Protein AF-A0AAQ4E8I5-F1 (afdb_monomer)

Solvent-accessible surface area (backbone atoms only — not comparable to full-atom values): 6603 Å² total; per-residue (Å²): 139,81,79,56,84,88,70,56,75,75,81,74,92,75,79,68,72,88,55,61,84,76,59,77,58,81,84,77,53,75,78,79,80,82,69,81,51,74,64,57,54,51,51,51,55,50,50,56,49,51,52,53,51,50,54,50,50,53,52,52,56,76,68,63,55,82,86,81,39,89,88,54,75,96,52,74,93,80,59,82,92,83,77,87,76,82,82,74,69,67,77,77,76,112

InterPro domains:
  IPR022023 U1 small nuclear ribonucleoprotein of 70kDa N-terminal [PF12220] (2-69)

Radius of gyration: 38.14 Å; Cα contacts (8 Å, |Δi|>4): 6; chains: 1; bounding box: 69×56×101 Å

Structure (mmCIF, N/CA/C/O backbone):
data_AF-A0AAQ4E8I5-F1
#
_entry.id   AF-A0AAQ4E8I5-F1
#
loop_
_atom_site.group_PDB
_atom_site.id
_atom_site.type_symbol
_atom_site.label_atom_id
_atom_site.label_alt_id
_atom_site.label_comp_id
_atom_site.label_asym_id
_atom_site.label_entity_id
_atom_site.label_seq_id
_atom_site.pdbx_PDB_ins_code
_atom_site.Cartn_x
_atom_site.Cartn_y
_atom_site.Cartn_z
_atom_site.occupancy
_atom_site.B_iso_or_equiv
_atom_site.auth_seq_id
_atom_site.auth_comp_id
_atom_site.auth_asym_id
_atom_site.auth_atom_id
_atom_site.pdbx_PDB_model_num
ATOM 1 N N . MET A 1 1 ? -43.901 4.029 72.685 1.00 40.12 1 MET A N 1
ATOM 2 C CA . MET A 1 1 ? -42.622 4.769 72.694 1.00 40.12 1 MET A CA 1
ATOM 3 C C . MET A 1 1 ? -41.980 4.520 71.349 1.00 40.12 1 MET A C 1
ATOM 5 O O . MET A 1 1 ? -41.270 3.535 71.188 1.00 40.12 1 MET A O 1
ATOM 9 N N . ASP A 1 2 ? -42.335 5.351 70.376 1.00 66.62 2 ASP A N 1
ATOM 10 C CA . ASP A 1 2 ? -41.841 5.238 69.008 1.00 66.62 2 ASP A CA 1
ATOM 11 C C . ASP A 1 2 ? -40.524 6.010 68.895 1.00 66.62 2 ASP A C 1
ATOM 13 O O . ASP A 1 2 ? -40.423 7.149 69.354 1.00 66.62 2 ASP A O 1
ATOM 17 N N . LYS A 1 3 ? -39.493 5.353 68.357 1.00 72.56 3 LYS A N 1
ATOM 18 C CA . LYS A 1 3 ? -38.143 5.918 68.205 1.00 72.56 3 LYS A CA 1
ATOM 19 C C . LYS A 1 3 ? -38.161 7.148 67.294 1.00 72.56 3 LYS A C 1
ATOM 21 O O . LYS A 1 3 ? -38.920 7.203 66.325 1.00 72.56 3 LYS A O 1
ATOM 26 N N . LEU A 1 4 ? -37.297 8.122 67.584 1.00 73.69 4 LEU A N 1
ATOM 27 C CA . LEU A 1 4 ? -37.184 9.356 66.802 1.00 73.69 4 LEU A CA 1
ATOM 28 C C . LEU A 1 4 ? -36.666 9.073 65.370 1.00 73.69 4 LEU A C 1
ATOM 30 O O . LEU A 1 4 ? -35.897 8.133 65.172 1.00 73.69 4 LEU A O 1
ATOM 34 N N . PRO A 1 5 ? -37.006 9.896 64.355 1.00 69.38 5 PRO A N 1
ATOM 35 C CA . PRO A 1 5 ? -36.660 9.637 62.947 1.00 69.38 5 PRO A CA 1
ATOM 36 C C . PRO A 1 5 ? -35.161 9.472 62.647 1.00 69.38 5 PRO A C 1
ATOM 38 O O . PRO A 1 5 ? -34.799 8.773 61.706 1.00 69.38 5 PRO A O 1
ATOM 41 N N . HIS A 1 6 ? -34.293 10.095 63.447 1.00 71.69 6 HIS A N 1
ATOM 42 C CA . HIS A 1 6 ? -32.830 10.013 63.332 1.00 71.69 6 HIS A CA 1
ATOM 43 C C . HIS A 1 6 ? -32.226 8.815 64.088 1.00 71.69 6 HIS A C 1
ATOM 45 O O . HIS A 1 6 ? -31.044 8.525 63.943 1.00 71.69 6 HIS A O 1
ATOM 51 N N . GLU A 1 7 ? -33.037 8.104 64.871 1.00 67.62 7 GLU A N 1
ATOM 52 C CA . GLU A 1 7 ? -32.697 6.843 65.540 1.00 67.62 7 GLU A CA 1
ATOM 53 C C . GLU A 1 7 ? -33.112 5.626 64.686 1.00 67.62 7 GLU A C 1
ATOM 55 O O . GLU A 1 7 ? -32.880 4.472 65.055 1.00 67.62 7 GLU A O 1
ATOM 60 N N . LYS A 1 8 ? -33.742 5.868 63.525 1.00 67.12 8 LYS A N 1
ATOM 61 C CA . LYS A 1 8 ? -34.119 4.823 62.576 1.00 67.12 8 LYS A CA 1
ATOM 62 C C . LYS A 1 8 ? -32.854 4.265 61.935 1.00 67.12 8 LYS A C 1
ATOM 64 O O . LYS A 1 8 ? -32.189 4.941 61.153 1.00 67.12 8 LYS A O 1
ATOM 69 N N . THR A 1 9 ? -32.535 3.019 62.268 1.00 66.50 9 THR A N 1
ATOM 70 C CA . THR A 1 9 ? -31.412 2.282 61.6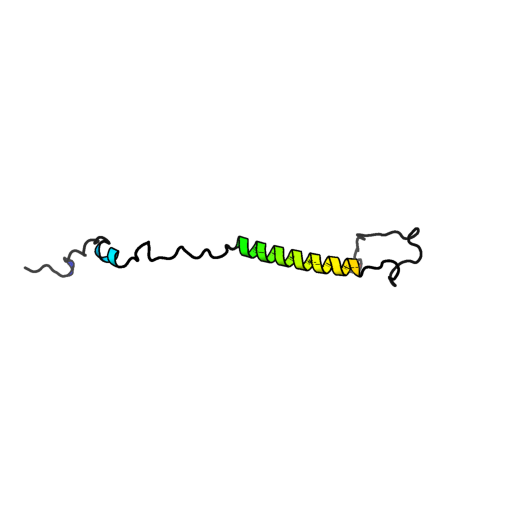90 1.00 66.50 9 THR A CA 1
ATOM 71 C C . THR A 1 9 ? -31.555 2.300 60.169 1.00 66.50 9 THR A C 1
ATOM 73 O O . THR A 1 9 ? -32.583 1.873 59.635 1.00 66.50 9 THR A O 1
ATOM 76 N N . GLN A 1 10 ? -30.562 2.855 59.469 1.00 72.12 10 GLN A N 1
ATOM 77 C CA . GLN A 1 10 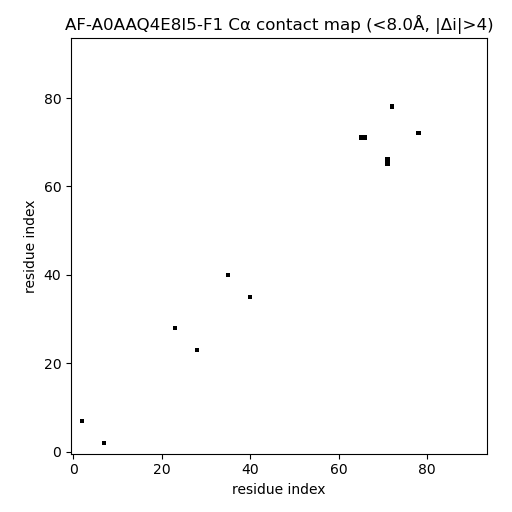? -30.521 2.804 58.010 1.00 72.12 10 GLN A CA 1
ATOM 78 C C . GLN A 1 10 ? -30.530 1.328 57.597 1.00 72.12 10 GLN A C 1
ATOM 80 O O . GLN A 1 10 ? -29.803 0.523 58.179 1.00 72.12 10 GLN A O 1
ATOM 85 N N . GLY A 1 11 ? -31.425 0.966 56.673 1.00 73.69 11 GLY A N 1
ATOM 86 C CA . GLY A 1 11 ? -31.652 -0.426 56.286 1.00 73.69 11 GLY A CA 1
ATOM 87 C C . GLY A 1 11 ? -30.346 -1.130 55.921 1.00 73.69 11 GLY A C 1
ATOM 88 O O . GLY A 1 11 ? -29.485 -0.558 55.256 1.00 73.69 11 GLY A O 1
ATOM 89 N N . THR A 1 12 ? -30.192 -2.366 56.386 1.00 80.38 12 THR A N 1
ATOM 90 C CA . THR A 1 12 ? -29.024 -3.197 56.087 1.00 80.38 12 THR A CA 1
ATOM 91 C C . THR A 1 12 ? -28.986 -3.549 54.605 1.00 80.38 12 THR A C 1
ATOM 93 O O . THR A 1 12 ? -30.038 -3.724 53.988 1.00 80.38 12 THR A O 1
ATOM 96 N N . TYR A 1 13 ? -27.788 -3.725 54.043 1.00 83.50 13 TYR A N 1
ATOM 97 C CA . TYR A 1 13 ? -27.644 -4.239 52.682 1.00 83.50 13 TYR A CA 1
ATOM 98 C C . TYR A 1 13 ? -28.412 -5.557 52.517 1.00 83.50 13 TYR A C 1
ATOM 100 O O . TYR A 1 13 ? -28.230 -6.498 53.291 1.00 83.50 13 TYR A O 1
ATOM 108 N N . THR A 1 14 ? -29.280 -5.616 51.511 1.00 85.31 14 THR A N 1
ATOM 109 C CA . THR A 1 14 ? -30.017 -6.823 51.128 1.00 85.31 14 THR A CA 1
ATOM 110 C C . THR A 1 14 ? -29.288 -7.550 50.002 1.00 85.31 14 THR A C 1
ATOM 112 O O . THR A 1 14 ? -28.638 -6.924 49.167 1.00 85.31 14 THR A O 1
ATOM 115 N N . GLY A 1 15 ? -29.402 -8.879 49.959 1.00 87.44 15 GLY A N 1
ATOM 116 C CA . GLY A 1 15 ? -28.820 -9.686 48.885 1.00 87.44 15 GLY A CA 1
ATOM 117 C C . GLY A 1 15 ? -29.493 -9.459 47.527 1.00 87.44 15 GLY A C 1
ATOM 118 O O . GLY A 1 15 ? -30.604 -8.939 47.435 1.00 87.44 15 GLY A O 1
ATOM 119 N N . VAL A 1 16 ? -28.834 -9.914 46.462 1.00 91.69 16 VAL A N 1
ATOM 120 C CA . VAL A 1 16 ? -29.295 -9.741 45.073 1.00 91.69 16 VAL A CA 1
ATOM 121 C C . VAL A 1 16 ? -30.322 -10.786 44.610 1.00 91.69 16 VAL A C 1
ATOM 123 O O . VAL A 1 16 ? -30.717 -10.782 43.449 1.00 91.69 16 VAL A O 1
ATOM 126 N N . SER A 1 17 ? -30.775 -11.683 45.495 1.00 90.12 17 SER A N 1
ATOM 127 C CA . SER A 1 17 ? -31.651 -12.817 45.148 1.00 90.12 17 SER A CA 1
ATOM 128 C C . SER A 1 17 ? -32.954 -12.402 44.458 1.00 90.12 17 SER A C 1
ATOM 130 O O . SER A 1 17 ? -33.406 -13.086 43.546 1.00 90.12 17 SER A O 1
ATOM 132 N N . HIS A 1 18 ? -33.517 -11.256 44.847 1.00 89.19 18 HIS A N 1
ATOM 133 C CA . HIS A 1 18 ? -34.747 -10.698 44.276 1.00 89.19 18 HIS A CA 1
ATOM 134 C C . HIS A 1 18 ? -34.605 -10.246 42.817 1.00 89.19 18 HIS A C 1
ATOM 136 O O . HIS A 1 18 ? -35.615 -9.965 42.184 1.00 89.19 18 HIS A O 1
ATOM 142 N N . TYR A 1 19 ? -33.377 -10.157 42.299 1.00 89.81 19 TYR A N 1
ATOM 143 C CA . TYR A 1 19 ? -33.083 -9.690 40.944 1.00 89.81 19 TYR A CA 1
ATOM 144 C C . TYR A 1 19 ? -32.629 -10.819 40.012 1.00 89.81 19 TYR A C 1
ATOM 146 O O . TYR A 1 19 ? -32.408 -10.582 38.829 1.00 89.81 19 TYR A O 1
ATOM 154 N N . LEU A 1 20 ? -32.480 -12.051 40.514 1.00 85.94 20 LEU A N 1
ATOM 155 C CA . LEU A 1 20 ? -31.992 -13.179 39.710 1.00 85.94 20 LEU A CA 1
ATOM 156 C C . LEU A 1 20 ? -32.967 -13.590 38.596 1.00 85.94 20 LEU A C 1
ATOM 158 O O . LEU A 1 20 ? -32.548 -14.136 37.585 1.00 85.94 20 LEU A O 1
ATOM 162 N N . ASN A 1 21 ? -34.253 -13.286 38.760 1.00 86.88 21 ASN A N 1
ATOM 163 C CA . ASN A 1 21 ? -35.303 -13.503 37.765 1.00 86.88 21 ASN A CA 1
ATOM 164 C C . ASN A 1 21 ? -35.275 -12.503 36.593 1.00 86.88 21 ASN A C 1
ATOM 166 O O . ASN A 1 21 ? -36.056 -12.663 35.661 1.00 86.88 21 ASN A O 1
ATOM 170 N N . LEU A 1 22 ? -34.434 -11.465 36.651 1.00 86.88 22 LEU A N 1
ATOM 171 C CA . LEU A 1 22 ? -34.288 -10.464 35.587 1.00 86.88 22 LEU A CA 1
ATOM 172 C C . LEU A 1 22 ? -33.216 -10.842 34.552 1.00 86.88 22 LEU A C 1
ATOM 174 O O . LEU A 1 22 ? -33.078 -10.145 33.550 1.00 86.88 22 LEU A O 1
ATOM 178 N N . PHE A 1 23 ? -32.441 -11.901 34.795 1.00 84.75 23 PHE A N 1
ATOM 179 C CA . PHE A 1 23 ? -31.420 -12.376 33.863 1.00 84.75 23 PHE A CA 1
ATOM 180 C C . PHE A 1 23 ? -32.027 -13.376 32.871 1.00 84.75 23 PHE A C 1
ATOM 182 O O . PHE A 1 23 ? -32.806 -14.245 33.261 1.00 84.75 23 PHE A O 1
ATOM 189 N N . GLU A 1 24 ? -31.667 -13.247 31.593 1.00 80.88 24 GLU A N 1
ATOM 190 C CA . GLU A 1 24 ? -32.080 -14.174 30.533 1.00 80.88 24 GLU A CA 1
ATOM 191 C C . GLU A 1 24 ? -31.465 -15.567 30.737 1.00 80.88 24 GLU A C 1
ATOM 193 O O . GLU A 1 24 ? -30.355 -15.699 31.266 1.00 80.88 24 GLU A O 1
ATOM 198 N N . ASP A 1 25 ? -32.183 -16.615 30.311 1.00 79.38 25 ASP A N 1
ATOM 199 C CA . ASP A 1 25 ? -31.644 -17.975 30.314 1.00 79.38 25 ASP A CA 1
ATOM 200 C C . ASP A 1 25 ? -30.398 -18.001 29.403 1.00 79.38 25 ASP A C 1
ATOM 202 O O . ASP A 1 25 ? -30.456 -17.537 28.257 1.00 79.38 25 ASP A O 1
ATOM 206 N N . PRO A 1 26 ? -29.251 -18.533 29.865 1.00 72.44 26 PRO A N 1
ATOM 207 C CA . PRO A 1 26 ? -28.044 -18.668 29.050 1.00 72.44 26 PRO A CA 1
ATOM 208 C C . PRO A 1 26 ? -28.243 -19.472 27.750 1.00 72.44 26 PRO A C 1
ATOM 210 O O . PRO A 1 26 ? -27.354 -19.479 26.903 1.00 72.44 26 PRO A O 1
ATOM 213 N N . LYS A 1 27 ? -29.379 -20.161 27.577 1.00 71.88 27 LYS A N 1
ATOM 214 C CA . LYS A 1 27 ? -29.777 -20.802 26.312 1.00 71.88 27 LYS A CA 1
ATOM 215 C C . LYS A 1 27 ? -30.440 -19.856 25.306 1.00 71.88 27 LYS A C 1
ATOM 217 O O . LYS A 1 27 ? -30.329 -20.106 24.109 1.00 71.88 27 LYS A O 1
ATOM 222 N N . ASP A 1 28 ? -31.105 -18.805 25.780 1.00 75.44 28 ASP A N 1
ATOM 223 C CA . ASP A 1 28 ? -31.841 -17.839 24.952 1.00 75.44 28 ASP A CA 1
ATOM 224 C C . ASP A 1 28 ? -30.968 -16.650 24.527 1.00 75.44 28 ASP A C 1
ATOM 226 O O . ASP A 1 28 ? -31.337 -15.881 23.639 1.00 75.44 28 ASP A O 1
ATOM 230 N N . THR A 1 29 ? -29.779 -16.519 25.119 1.00 72.88 29 THR A N 1
ATOM 231 C CA . THR A 1 29 ? -28.785 -15.521 24.723 1.00 72.88 29 THR A CA 1
ATOM 232 C C . THR A 1 29 ? -27.943 -16.057 23.562 1.00 72.88 29 THR A C 1
ATOM 234 O O . THR A 1 29 ? -27.134 -16.972 23.748 1.00 72.88 29 THR A O 1
ATOM 237 N N . PRO A 1 30 ? -28.095 -15.520 22.336 1.00 76.31 30 PRO A N 1
ATOM 238 C CA . PRO A 1 30 ? -27.238 -15.916 21.231 1.00 76.31 30 PRO A CA 1
ATOM 239 C C . PRO A 1 30 ? -25.774 -15.599 21.572 1.00 76.31 30 PRO A C 1
ATOM 241 O O . PRO A 1 30 ? -25.496 -14.604 22.251 1.00 76.31 30 PRO A O 1
ATOM 244 N N . PRO A 1 31 ? -24.816 -16.417 21.098 1.00 73.31 31 PRO A N 1
ATOM 245 C CA . PRO A 1 31 ? -23.406 -16.172 21.348 1.00 73.31 31 PRO A CA 1
ATOM 246 C C . PRO A 1 31 ? -23.031 -14.755 20.887 1.00 73.31 31 PRO A C 1
ATOM 248 O O . PRO A 1 31 ? -23.479 -14.330 19.815 1.00 73.31 31 PRO A O 1
ATOM 251 N N . PRO A 1 32 ? -22.214 -14.018 21.666 1.00 72.50 32 PRO A N 1
ATOM 252 C CA . PRO A 1 32 ? -21.864 -12.642 21.348 1.00 72.50 32 PRO A CA 1
ATOM 253 C C . PRO A 1 32 ? -21.344 -12.532 19.916 1.00 72.50 32 PRO A C 1
ATOM 255 O O . PRO A 1 32 ? -20.386 -13.212 19.539 1.00 72.50 32 PRO A O 1
ATOM 258 N N . THR A 1 33 ? -21.957 -11.665 19.110 1.00 73.25 33 THR A N 1
ATOM 259 C CA . THR A 1 33 ? -21.467 -11.378 17.761 1.00 73.25 33 THR A CA 1
ATOM 260 C C . THR A 1 33 ? -20.065 -10.796 17.867 1.00 73.25 33 THR A C 1
ATOM 262 O O . THR A 1 33 ? -19.884 -9.674 18.346 1.00 73.25 33 THR A O 1
ATOM 265 N N . ARG A 1 34 ? -19.063 -11.566 17.435 1.00 74.12 34 ARG A N 1
ATOM 266 C CA . ARG A 1 34 ? -17.672 -11.120 17.378 1.00 74.12 34 ARG A CA 1
ATOM 267 C C . ARG A 1 34 ? -17.582 -9.942 16.407 1.00 74.12 34 ARG A C 1
ATOM 269 O O . ARG A 1 34 ? -17.656 -10.118 15.195 1.00 74.12 34 ARG A O 1
ATOM 276 N N . VAL A 1 35 ? -17.434 -8.738 16.947 1.00 78.06 35 VAL A N 1
ATOM 277 C CA . VAL A 1 35 ? -17.094 -7.551 16.158 1.00 78.06 35 VAL A CA 1
ATOM 278 C C . VAL A 1 35 ? -15.617 -7.647 15.781 1.00 78.06 35 VAL A C 1
ATOM 280 O O . VAL A 1 35 ? -14.805 -8.037 16.620 1.00 78.06 35 VAL A O 1
ATOM 283 N N . GLU A 1 36 ? -15.271 -7.293 14.538 1.00 74.69 36 GLU A N 1
ATOM 284 C CA . GLU A 1 36 ? -13.867 -7.204 14.113 1.00 74.69 36 GLU A CA 1
ATOM 285 C C . GLU A 1 36 ? -13.066 -6.360 15.108 1.00 74.69 36 GLU A C 1
ATOM 287 O O . GLU A 1 36 ? -13.454 -5.223 15.422 1.00 74.69 36 GLU A O 1
ATOM 292 N N . THR A 1 37 ? -11.932 -6.889 15.568 1.00 86.31 37 THR A N 1
ATOM 293 C CA . THR A 1 37 ? -11.019 -6.103 16.397 1.00 86.31 37 THR A CA 1
ATOM 294 C C . THR A 1 37 ? -10.391 -4.986 15.563 1.00 86.31 37 THR A C 1
ATOM 296 O O . THR A 1 37 ? -10.440 -4.959 14.327 1.00 86.31 37 THR A O 1
ATOM 299 N N . ARG A 1 38 ? -9.796 -4.002 16.238 1.00 86.94 38 ARG A N 1
ATOM 300 C CA . ARG A 1 38 ? -9.135 -2.881 15.561 1.00 86.94 38 ARG A CA 1
ATOM 301 C C . ARG A 1 38 ? -8.029 -3.370 14.620 1.00 86.94 38 ARG A C 1
ATOM 303 O O . ARG A 1 38 ? -7.863 -2.807 13.540 1.00 86.94 38 ARG A O 1
ATOM 310 N N . GLU A 1 39 ? -7.307 -4.407 15.025 1.00 88.69 39 GLU A N 1
ATOM 311 C CA . GLU A 1 39 ? -6.208 -5.025 14.286 1.00 88.69 39 GLU A CA 1
ATOM 312 C C . GLU A 1 39 ? -6.711 -5.658 12.986 1.00 88.69 39 GLU A C 1
ATOM 314 O O . GLU A 1 39 ? -6.154 -5.388 11.924 1.00 88.69 39 GLU A O 1
ATOM 319 N N . GLU A 1 40 ? -7.820 -6.400 13.037 1.00 89.75 40 GLU A N 1
ATOM 320 C CA . GLU A 1 4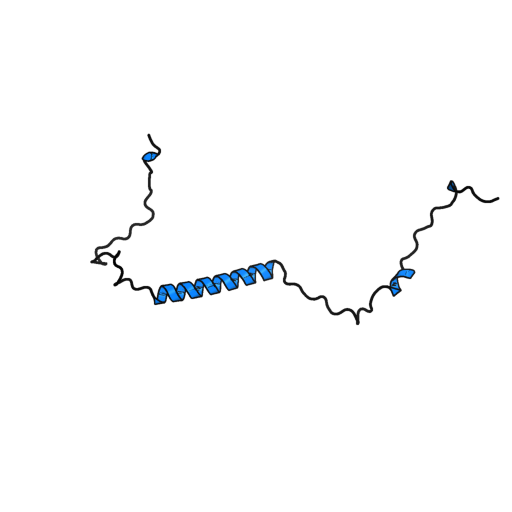0 ? -8.433 -7.022 11.854 1.00 89.75 40 GLU A CA 1
ATOM 321 C C . GLU A 1 40 ? -8.883 -5.974 10.831 1.00 89.75 40 GLU A C 1
ATOM 323 O O . GLU A 1 40 ? -8.661 -6.124 9.629 1.00 89.75 40 GLU A O 1
ATOM 328 N N . ARG A 1 41 ? -9.435 -4.849 11.303 1.00 90.62 41 ARG A N 1
ATOM 329 C CA . ARG A 1 41 ? -9.812 -3.727 10.427 1.00 90.62 41 ARG A CA 1
ATOM 330 C C . ARG A 1 41 ? -8.614 -3.075 9.747 1.00 90.62 41 ARG A C 1
ATOM 332 O O . ARG A 1 41 ? -8.726 -2.640 8.599 1.00 90.62 41 ARG A O 1
ATOM 339 N N . ILE A 1 42 ? -7.500 -2.929 10.463 1.00 93.69 42 ILE A N 1
ATOM 340 C CA . ILE A 1 42 ? -6.273 -2.346 9.910 1.0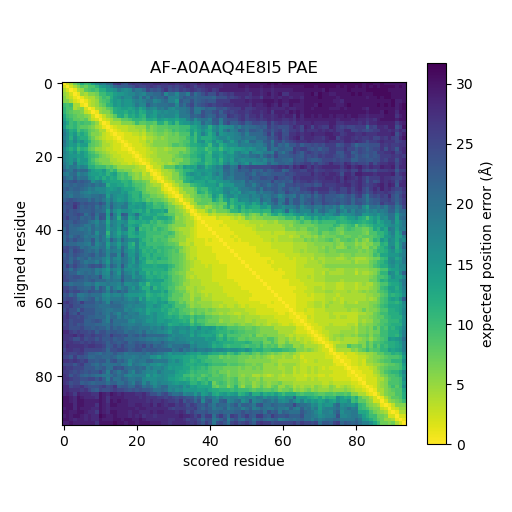0 93.69 42 ILE A CA 1
ATOM 341 C C . ILE A 1 42 ? -5.682 -3.293 8.870 1.00 93.69 42 ILE A C 1
ATOM 343 O O . ILE A 1 42 ? -5.345 -2.841 7.776 1.00 93.69 42 ILE A O 1
ATOM 347 N N . GLU A 1 43 ? -5.614 -4.585 9.181 1.00 93.56 43 GLU A N 1
ATOM 348 C CA . GLU A 1 43 ? -5.062 -5.589 8.278 1.00 93.56 43 GLU A CA 1
ATOM 349 C C . GLU A 1 43 ? -5.889 -5.697 6.996 1.00 93.56 43 GLU A C 1
ATOM 351 O O . GLU A 1 43 ? -5.330 -5.662 5.902 1.00 93.56 43 GLU A O 1
ATOM 356 N N . ARG A 1 44 ? -7.225 -5.681 7.104 1.00 94.06 44 ARG A N 1
ATOM 357 C CA . ARG A 1 44 ? -8.114 -5.641 5.936 1.00 94.06 44 ARG A CA 1
ATOM 358 C C . ARG A 1 44 ? -7.799 -4.454 5.026 1.00 94.06 44 ARG A C 1
ATOM 360 O O . ARG A 1 44 ? -7.528 -4.635 3.843 1.00 94.06 44 ARG A O 1
ATOM 367 N N . LYS A 1 45 ? -7.754 -3.241 5.588 1.00 94.69 45 LYS A N 1
ATOM 368 C CA . LYS A 1 45 ? -7.432 -2.024 4.823 1.00 94.69 45 LYS A CA 1
ATOM 369 C C . LYS A 1 45 ? -6.032 -2.070 4.217 1.00 94.69 45 LYS A C 1
ATOM 371 O O . LYS A 1 45 ? -5.817 -1.523 3.139 1.00 94.69 45 LYS A O 1
ATOM 376 N N . ARG A 1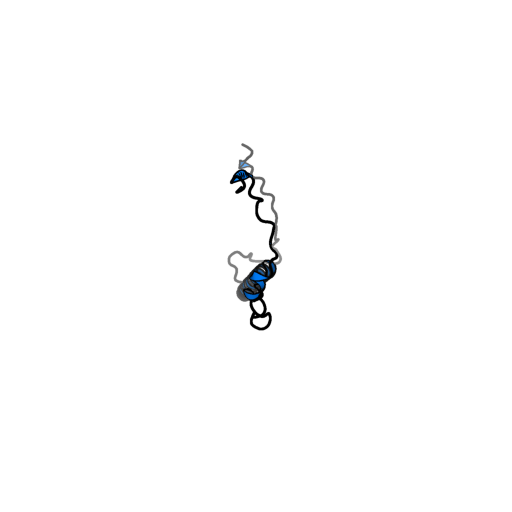 46 ? -5.062 -2.658 4.921 1.00 96.31 46 ARG A N 1
ATOM 377 C CA . ARG A 1 46 ? -3.690 -2.803 4.427 1.00 96.31 46 ARG A CA 1
ATOM 378 C C . ARG A 1 46 ? -3.645 -3.757 3.240 1.00 96.31 46 ARG A C 1
ATOM 380 O O . ARG A 1 46 ? -3.012 -3.417 2.244 1.00 96.31 46 ARG A O 1
ATOM 387 N N . ARG A 1 47 ? -4.339 -4.893 3.330 1.00 95.88 47 ARG A N 1
ATOM 388 C CA . ARG A 1 47 ? -4.411 -5.890 2.261 1.00 95.88 47 ARG A CA 1
ATOM 389 C C . ARG A 1 47 ? -5.104 -5.334 1.021 1.00 95.88 47 ARG A C 1
ATOM 391 O O . ARG A 1 47 ? -4.516 -5.365 -0.049 1.00 95.88 47 ARG A O 1
ATOM 398 N N . GLU A 1 48 ? -6.267 -4.708 1.188 1.00 95.94 48 GLU A N 1
ATOM 399 C CA . GLU A 1 48 ? -7.001 -4.055 0.093 1.00 95.94 48 GLU A CA 1
ATOM 400 C C . GLU A 1 48 ? -6.149 -2.986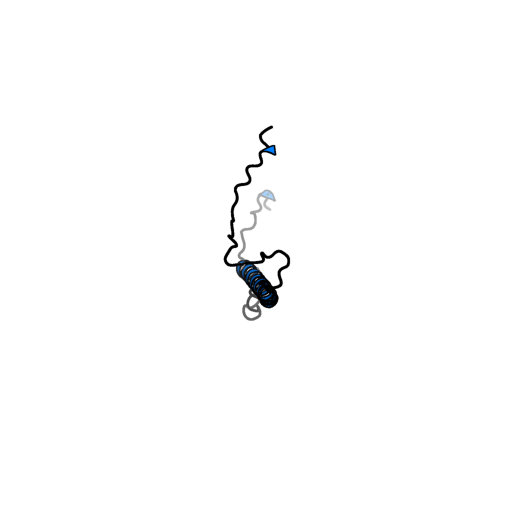 -0.612 1.00 95.94 48 GLU A C 1
ATOM 402 O O . GLU A 1 48 ? -6.112 -2.919 -1.839 1.00 95.94 48 GLU A O 1
ATOM 407 N N . LYS A 1 49 ? -5.414 -2.159 0.146 1.00 97.50 49 LYS A N 1
ATOM 408 C CA . LYS A 1 49 ? -4.498 -1.165 -0.436 1.00 97.50 49 LYS A CA 1
ATOM 409 C C . LYS A 1 49 ? -3.322 -1.810 -1.163 1.00 97.50 49 LYS A C 1
ATOM 411 O O . LYS A 1 49 ? -2.940 -1.323 -2.222 1.00 97.50 49 LYS A O 1
ATOM 416 N N . ALA A 1 50 ? -2.734 -2.864 -0.600 1.00 97.25 50 ALA A N 1
ATOM 417 C CA . ALA A 1 50 ? -1.627 -3.574 -1.231 1.00 97.25 50 ALA A CA 1
ATOM 418 C C . ALA A 1 50 ? -2.064 -4.213 -2.557 1.00 97.25 50 ALA A C 1
ATOM 420 O O . ALA A 1 50 ? -1.361 -4.071 -3.552 1.00 97.25 50 ALA A O 1
ATOM 421 N N . GLU A 1 51 ? -3.247 -4.829 -2.587 1.00 96.69 51 GLU A N 1
ATOM 422 C CA . GLU A 1 51 ? -3.848 -5.404 -3.795 1.00 96.69 51 GLU A CA 1
ATOM 423 C C . GLU A 1 51 ? -4.111 -4.325 -4.861 1.00 96.69 51 GLU A C 1
ATOM 425 O O . GLU A 1 51 ? -3.738 -4.502 -6.019 1.00 96.69 51 GLU A O 1
ATOM 430 N N . GLN A 1 52 ? -4.666 -3.168 -4.479 1.00 96.69 52 GLN A N 1
ATOM 431 C CA . GLN A 1 52 ? -4.881 -2.045 -5.405 1.00 96.69 52 GLN A CA 1
ATOM 432 C C . GLN A 1 52 ? -3.572 -1.493 -5.984 1.00 96.69 52 GLN A C 1
ATOM 434 O O . GLN A 1 52 ? -3.493 -1.210 -7.180 1.00 96.69 52 GLN A O 1
ATOM 439 N N . VAL A 1 53 ? -2.541 -1.335 -5.148 1.00 97.88 53 VAL A N 1
ATOM 440 C CA . VAL A 1 53 ? -1.224 -0.854 -5.589 1.00 97.88 53 VAL A CA 1
ATOM 441 C C . VAL A 1 53 ? -0.561 -1.869 -6.514 1.00 97.88 53 VAL A C 1
ATOM 443 O O . VAL A 1 53 ? -0.025 -1.469 -7.542 1.00 97.88 53 VAL A O 1
ATOM 446 N N . ALA A 1 54 ? -0.628 -3.160 -6.185 1.00 97.50 54 ALA A N 1
ATOM 447 C CA . ALA A 1 54 ? -0.087 -4.223 -7.025 1.00 97.50 54 ALA A CA 1
ATOM 448 C C . ALA A 1 54 ? -0.773 -4.254 -8.396 1.00 97.50 54 ALA A C 1
ATOM 450 O O . ALA A 1 54 ? -0.093 -4.290 -9.415 1.00 97.50 54 ALA A O 1
ATOM 451 N N . TYR A 1 55 ? -2.104 -4.151 -8.429 1.00 97.50 55 TYR A N 1
ATOM 452 C CA . TYR A 1 55 ? -2.858 -4.101 -9.679 1.00 97.50 55 TYR A CA 1
ATOM 453 C C . TYR A 1 55 ? -2.457 -2.907 -10.551 1.00 97.50 55 TYR A C 1
ATOM 455 O O . TYR A 1 55 ? -2.201 -3.067 -11.741 1.00 97.50 55 TYR A O 1
ATOM 463 N N . LYS A 1 56 ? -2.354 -1.711 -9.958 1.00 97.50 56 LYS A N 1
ATOM 464 C CA . LYS A 1 56 ? -1.910 -0.520 -10.687 1.00 97.50 56 LYS A CA 1
ATOM 465 C C . LYS A 1 56 ? -0.480 -0.680 -11.211 1.00 97.50 56 LYS A C 1
ATOM 467 O O . LYS A 1 56 ? -0.218 -0.351 -12.359 1.00 97.50 56 LYS A O 1
ATOM 472 N N . LEU A 1 57 ? 0.425 -1.198 -10.384 1.00 97.69 57 LEU A N 1
ATOM 473 C CA . LEU A 1 57 ? 1.813 -1.425 -10.775 1.00 97.69 57 LEU A CA 1
ATOM 474 C C . LEU A 1 57 ? 1.908 -2.392 -11.960 1.00 97.69 57 LEU A C 1
ATOM 476 O O . LEU A 1 57 ? 2.670 -2.135 -12.881 1.00 97.69 57 LEU A O 1
ATOM 480 N N . GLU A 1 58 ? 1.113 -3.462 -11.965 1.00 97.06 58 GLU A N 1
ATOM 481 C CA . GLU A 1 58 ? 1.074 -4.419 -13.075 1.00 97.06 58 GLU A CA 1
ATOM 482 C C . GLU A 1 58 ? 0.600 -3.756 -14.379 1.00 97.06 58 GLU A C 1
ATOM 484 O O . GLU A 1 58 ? 1.175 -3.985 -15.441 1.00 97.06 58 GLU A O 1
ATOM 489 N N . GLN A 1 59 ? -0.407 -2.876 -14.305 1.00 97.44 59 GLN A N 1
ATOM 490 C CA . GLN A 1 59 ? -0.849 -2.083 -15.457 1.00 97.44 59 GLN A CA 1
ATOM 491 C C . GLN A 1 59 ? 0.239 -1.122 -15.949 1.00 97.44 59 GLN A C 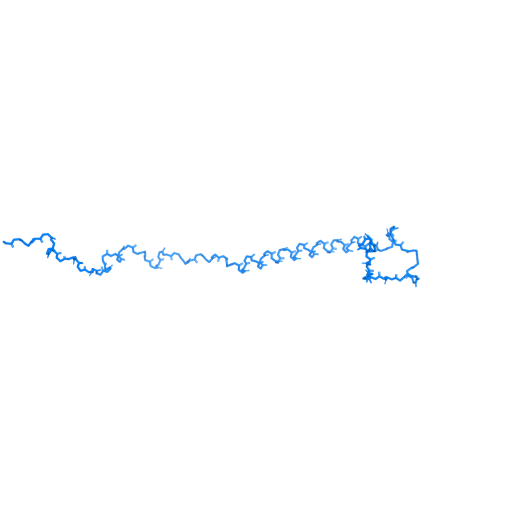1
ATOM 493 O O . GLN A 1 59 ? 0.477 -1.031 -17.154 1.00 97.44 59 GLN A O 1
ATOM 498 N N . ASP A 1 60 ? 0.901 -0.424 -15.025 1.00 95.81 60 ASP A N 1
ATOM 499 C CA . ASP A 1 60 ? 1.974 0.519 -15.340 1.00 95.81 60 ASP A CA 1
ATOM 500 C C . ASP A 1 60 ? 3.166 -0.215 -15.987 1.00 95.81 60 ASP A C 1
ATOM 502 O O . ASP A 1 60 ? 3.725 0.275 -16.965 1.00 95.81 60 ASP A O 1
ATOM 506 N N . ILE A 1 61 ? 3.513 -1.417 -15.504 1.00 95.50 61 ILE A N 1
ATOM 507 C CA . ILE A 1 61 ? 4.541 -2.286 -16.101 1.00 95.50 61 ILE A CA 1
ATOM 508 C C . ILE A 1 61 ? 4.129 -2.732 -17.506 1.00 95.50 61 ILE A C 1
ATOM 510 O O . ILE A 1 61 ? 4.949 -2.681 -18.418 1.00 95.50 61 ILE A O 1
ATOM 514 N N . ALA A 1 62 ? 2.873 -3.142 -17.703 1.00 95.69 62 ALA A N 1
ATOM 515 C CA . ALA A 1 62 ? 2.386 -3.583 -19.009 1.00 95.69 62 ALA A CA 1
ATOM 516 C C . ALA A 1 62 ? 2.401 -2.461 -20.063 1.00 95.69 62 ALA A C 1
ATOM 518 O O . ALA A 1 62 ? 2.579 -2.732 -21.249 1.00 95.69 62 ALA A O 1
ATOM 519 N N . LEU A 1 63 ? 2.219 -1.207 -19.638 1.00 94.50 63 LEU A N 1
ATOM 520 C CA . LEU A 1 63 ? 2.282 -0.028 -20.504 1.00 94.50 63 LEU A CA 1
ATOM 521 C C . LEU A 1 63 ? 3.713 0.506 -20.697 1.00 94.50 63 LEU A C 1
ATOM 523 O O . LEU A 1 63 ? 3.949 1.323 -21.588 1.00 94.50 63 LEU A O 1
ATOM 527 N N . TRP A 1 64 ? 4.666 0.092 -19.863 1.00 94.06 64 TRP A N 1
ATOM 528 C CA . TRP A 1 64 ? 6.008 0.659 -19.854 1.00 94.06 64 TRP A CA 1
ATOM 529 C C . TRP A 1 64 ? 6.829 0.232 -21.081 1.00 94.06 64 TRP A C 1
ATOM 531 O O . TRP A 1 64 ? 7.285 -0.906 -21.179 1.00 94.06 64 TRP A O 1
ATOM 541 N N . ASP A 1 65 ? 7.075 1.184 -21.987 1.00 93.12 65 ASP A N 1
ATOM 542 C CA . ASP A 1 65 ? 7.963 1.032 -23.144 1.00 93.12 65 ASP A CA 1
ATOM 543 C C . ASP A 1 65 ? 9.163 1.997 -23.045 1.00 93.12 65 ASP A C 1
ATOM 545 O O . ASP A 1 65 ? 9.013 3.206 -23.262 1.00 93.12 65 ASP A O 1
ATOM 549 N N . PRO A 1 66 ? 10.375 1.495 -22.737 1.00 89.12 66 PRO A N 1
ATOM 550 C CA . PRO A 1 66 ? 11.560 2.336 -22.611 1.00 89.12 66 PRO A CA 1
ATOM 551 C C . PRO A 1 66 ? 12.082 2.872 -23.955 1.00 89.12 66 PRO A C 1
ATOM 553 O O . PRO A 1 66 ? 12.814 3.861 -23.951 1.00 89.12 66 PRO A O 1
ATOM 556 N N . TYR A 1 67 ? 11.734 2.257 -25.092 1.00 88.06 67 TYR A N 1
ATOM 557 C CA . TYR A 1 67 ? 12.247 2.648 -26.412 1.00 88.06 67 TYR A CA 1
ATOM 558 C C . TYR A 1 67 ? 11.443 3.784 -27.046 1.00 88.06 67 TYR A C 1
ATOM 560 O O . TYR A 1 67 ? 11.995 4.579 -27.804 1.00 88.06 67 TYR A O 1
ATOM 568 N N . ASN A 1 68 ? 10.158 3.893 -26.708 1.00 88.12 68 ASN A N 1
ATOM 569 C CA . ASN A 1 68 ? 9.271 4.956 -27.183 1.00 88.12 68 ASN A CA 1
ATOM 570 C C . ASN A 1 68 ? 9.228 6.175 -26.237 1.00 88.12 68 ASN A C 1
ATOM 572 O O . ASN A 1 68 ? 8.321 7.007 -26.290 1.00 88.12 68 ASN A O 1
ATOM 576 N N . ASN A 1 69 ? 10.204 6.296 -25.336 1.00 87.56 69 ASN A N 1
ATOM 577 C CA . ASN A 1 69 ? 10.278 7.416 -24.412 1.00 87.56 69 ASN A CA 1
ATOM 578 C C . ASN A 1 69 ? 10.943 8.638 -25.071 1.00 87.56 69 ASN A C 1
ATOM 580 O O . ASN A 1 69 ? 12.150 8.651 -25.305 1.00 87.56 69 ASN A O 1
ATOM 584 N N . THR A 1 70 ? 10.175 9.710 -25.291 1.00 88.06 70 THR A N 1
ATOM 585 C CA . THR A 1 70 ? 10.664 10.978 -25.870 1.00 88.06 70 THR A CA 1
ATOM 586 C C . THR A 1 70 ? 11.671 11.718 -24.987 1.00 88.06 70 THR A C 1
ATOM 588 O O . THR A 1 70 ? 12.436 12.537 -25.489 1.00 88.06 70 THR A O 1
ATOM 591 N N . SER A 1 71 ? 11.692 11.430 -23.682 1.00 87.62 71 SER A N 1
ATOM 592 C CA . SER A 1 71 ? 12.682 11.960 -22.734 1.00 87.62 71 SER A CA 1
ATOM 593 C C . SER A 1 71 ? 13.951 11.101 -22.628 1.00 87.62 71 SER A C 1
ATOM 595 O O . SER A 1 71 ? 14.867 11.450 -21.884 1.00 87.62 71 SER A O 1
ATOM 597 N N . GLY A 1 72 ? 14.007 9.974 -23.345 1.00 84.94 72 GLY A N 1
ATOM 598 C CA . GLY A 1 72 ? 15.148 9.065 -23.358 1.00 84.94 72 GLY A CA 1
ATOM 599 C C . GLY A 1 72 ? 16.326 9.578 -24.191 1.00 84.94 72 GLY A C 1
ATOM 600 O O . GLY A 1 72 ? 16.177 10.371 -25.119 1.00 84.94 72 GLY A O 1
ATOM 601 N N . THR A 1 73 ? 17.524 9.095 -23.867 1.00 83.75 73 THR A N 1
ATOM 602 C CA . THR A 1 73 ? 18.740 9.356 -24.650 1.00 83.75 73 THR A CA 1
ATOM 603 C C . THR A 1 73 ? 18.808 8.437 -25.873 1.00 83.75 73 THR A C 1
ATOM 605 O O . THR A 1 73 ? 18.331 7.308 -25.834 1.00 83.75 73 THR A O 1
ATOM 608 N N . MET A 1 74 ? 19.464 8.889 -26.948 1.00 82.06 74 MET A N 1
ATOM 609 C CA . MET A 1 74 ? 19.586 8.118 -28.195 1.00 82.06 74 MET A CA 1
ATOM 610 C C . MET A 1 74 ? 20.424 6.829 -28.075 1.00 82.06 74 MET A C 1
ATOM 612 O O . MET A 1 74 ? 20.097 5.843 -28.728 1.00 82.06 74 MET A O 1
ATOM 616 N N . ASP A 1 75 ? 21.516 6.827 -27.295 1.00 90.38 75 ASP A N 1
ATOM 617 C CA . ASP A 1 75 ? 22.421 5.670 -27.153 1.00 90.38 75 ASP A CA 1
ATOM 618 C C . ASP A 1 75 ? 22.466 5.179 -25.693 1.00 90.38 75 ASP A C 1
ATOM 620 O O . ASP A 1 75 ? 23.073 5.841 -24.839 1.00 90.38 75 ASP A O 1
ATOM 624 N N . PRO A 1 76 ? 21.868 4.016 -25.380 1.00 90.00 76 PRO A N 1
ATOM 625 C CA . PRO A 1 76 ? 21.839 3.500 -24.017 1.00 90.00 76 PRO A CA 1
ATOM 626 C C . PRO A 1 76 ? 23.225 3.081 -23.505 1.00 90.00 76 PRO A C 1
ATOM 628 O O . PRO A 1 76 ? 23.473 3.173 -22.307 1.00 90.00 76 PRO A O 1
ATOM 631 N N . PHE A 1 77 ? 24.162 2.689 -24.377 1.00 90.94 77 PHE A N 1
ATOM 632 C CA . PHE A 1 77 ? 25.499 2.241 -23.960 1.00 90.94 77 PHE A CA 1
ATOM 633 C C . PHE A 1 77 ? 26.437 3.393 -23.592 1.00 90.94 77 PHE A C 1
ATOM 635 O O . PHE A 1 77 ? 27.477 3.172 -22.973 1.00 90.94 77 PHE A O 1
ATOM 642 N N . LYS A 1 78 ? 26.075 4.625 -23.960 1.00 92.88 78 LYS A N 1
ATOM 643 C CA . LYS A 1 78 ? 26.826 5.847 -23.634 1.00 92.88 78 LYS A CA 1
ATOM 644 C C . LYS A 1 78 ? 26.109 6.743 -22.627 1.00 92.88 78 LYS A C 1
ATOM 646 O O . LYS A 1 78 ? 26.544 7.868 -22.392 1.00 92.88 78 LYS A O 1
ATOM 651 N N . THR A 1 79 ? 25.019 6.262 -22.035 1.00 91.38 79 THR A N 1
ATOM 652 C CA . THR A 1 79 ? 24.223 7.025 -21.071 1.00 91.38 79 THR A CA 1
ATOM 653 C C . THR A 1 79 ? 24.549 6.575 -19.649 1.00 91.38 79 THR A C 1
ATOM 655 O O . THR A 1 79 ? 24.435 5.396 -19.326 1.00 91.38 79 THR A O 1
ATOM 658 N N . LEU A 1 80 ? 24.944 7.514 -18.784 1.00 92.88 80 LEU A N 1
ATOM 659 C CA . LEU A 1 80 ? 25.193 7.265 -17.363 1.00 92.88 80 LEU A CA 1
ATOM 660 C C . LEU A 1 80 ? 24.029 7.800 -16.523 1.00 92.88 80 LEU A C 1
ATOM 662 O O . LEU A 1 80 ? 23.685 8.977 -16.615 1.00 92.88 80 LEU A O 1
ATOM 666 N N . PHE A 1 81 ? 23.463 6.959 -15.659 1.00 92.38 81 PHE A N 1
ATOM 667 C CA . PHE A 1 81 ? 22.459 7.382 -14.684 1.00 92.38 81 PHE A CA 1
ATOM 668 C C . PHE A 1 81 ? 23.144 7.894 -13.414 1.00 92.38 81 PHE A C 1
ATOM 670 O O . PHE A 1 81 ? 23.815 7.136 -12.716 1.00 92.38 81 PHE A O 1
ATOM 677 N N . VAL A 1 82 ? 22.960 9.177 -13.099 1.00 91.50 82 VAL A N 1
ATOM 678 C CA . VAL A 1 82 ? 23.452 9.793 -11.858 1.00 91.50 82 VAL A CA 1
ATOM 679 C C . VAL A 1 82 ? 22.253 10.156 -10.986 1.00 91.50 82 VAL A C 1
ATOM 681 O O . VAL A 1 82 ? 21.364 10.885 -11.417 1.00 91.50 82 VAL A O 1
ATOM 684 N N . ALA A 1 83 ? 22.223 9.652 -9.754 1.00 93.62 83 ALA A N 1
ATOM 685 C CA . ALA A 1 83 ? 21.171 9.925 -8.776 1.00 93.62 83 ALA A CA 1
ATOM 686 C C . ALA A 1 83 ? 21.760 10.530 -7.492 1.00 93.62 83 ALA A C 1
ATOM 688 O O . ALA A 1 83 ? 22.960 10.427 -7.247 1.00 93.62 83 ALA A O 1
ATOM 689 N N . ARG A 1 84 ? 20.897 11.117 -6.647 1.00 91.56 84 ARG A N 1
ATOM 690 C CA . ARG A 1 84 ? 21.263 11.720 -5.347 1.00 91.56 84 ARG A CA 1
ATOM 691 C C . ARG A 1 84 ? 22.293 12.855 -5.463 1.00 91.56 84 ARG A C 1
ATOM 693 O O . ARG A 1 84 ? 23.274 12.890 -4.724 1.00 91.56 84 ARG A O 1
ATOM 700 N N . ILE A 1 85 ? 22.057 13.796 -6.372 1.00 89.06 85 ILE A N 1
ATOM 701 C CA . ILE A 1 85 ? 22.852 15.026 -6.443 1.00 89.06 85 ILE A CA 1
ATOM 702 C C . ILE A 1 85 ? 22.524 15.879 -5.215 1.00 89.06 85 ILE A C 1
ATOM 704 O O . ILE A 1 85 ? 21.357 16.148 -4.928 1.00 89.06 85 ILE A O 1
ATOM 708 N N . VAL A 1 86 ? 23.555 16.287 -4.478 1.00 85.62 86 VAL A N 1
ATOM 709 C CA . VAL A 1 86 ? 23.407 17.248 -3.385 1.00 85.62 86 VAL A CA 1
ATOM 710 C C . VAL A 1 86 ? 23.152 18.616 -4.015 1.00 85.62 86 VAL A C 1
ATOM 712 O O . VAL A 1 86 ? 24.064 19.225 -4.568 1.00 85.62 86 VAL A O 1
ATOM 715 N N . SER A 1 87 ? 21.903 19.081 -3.962 1.00 76.44 87 SER A N 1
ATOM 716 C CA . SER A 1 87 ? 21.569 20.468 -4.281 1.00 76.44 87 SER A CA 1
ATOM 717 C C . SER A 1 87 ? 22.025 21.333 -3.113 1.00 76.44 87 SER A C 1
ATOM 719 O O . SER A 1 87 ? 21.396 21.339 -2.055 1.00 76.44 87 SER A O 1
ATOM 721 N N . VAL A 1 88 ? 23.165 22.001 -3.269 1.00 71.06 88 VAL A N 1
ATOM 722 C CA . VAL A 1 88 ? 23.563 23.066 -2.351 1.00 71.06 88 VAL A CA 1
ATOM 723 C C . VAL A 1 88 ? 22.912 24.325 -2.899 1.00 71.06 88 VAL A C 1
ATOM 725 O O . VAL A 1 88 ? 23.394 24.903 -3.872 1.00 71.06 88 VAL A O 1
ATOM 728 N N . ASP A 1 89 ? 21.764 24.691 -2.338 1.00 68.06 89 ASP A N 1
ATOM 729 C CA . ASP A 1 89 ? 21.050 25.896 -2.740 1.00 68.06 89 ASP A CA 1
ATOM 730 C C . ASP A 1 89 ? 21.872 27.114 -2.290 1.00 68.06 89 ASP A C 1
ATOM 732 O O . ASP A 1 89 ? 21.824 27.555 -1.142 1.00 68.06 89 ASP A O 1
ATOM 736 N N . LEU A 1 90 ? 22.703 27.631 -3.199 1.00 64.94 90 LEU A N 1
ATOM 737 C CA . LEU A 1 90 ? 23.535 28.819 -2.971 1.00 64.94 90 LEU A CA 1
ATOM 738 C C . LEU A 1 90 ? 22.688 30.092 -2.785 1.00 64.94 90 LEU A C 1
ATOM 740 O O . LEU A 1 90 ? 23.218 31.127 -2.387 1.00 64.94 90 LEU A O 1
ATOM 744 N N . SER A 1 91 ? 21.377 30.003 -3.028 1.00 66.81 91 SER A N 1
ATOM 745 C CA . SER A 1 91 ? 20.381 31.038 -2.746 1.00 66.81 91 SER A CA 1
ATOM 746 C C . SER A 1 91 ? 20.192 31.318 -1.247 1.00 66.81 91 SER A C 1
ATOM 748 O O . SER A 1 91 ? 19.718 32.392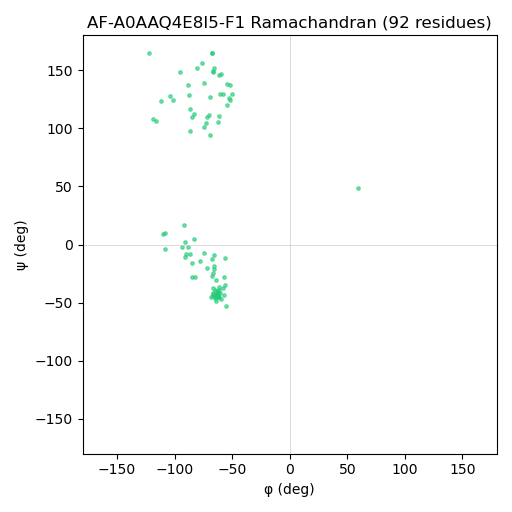 -0.899 1.00 66.81 91 SER A O 1
ATOM 750 N N . CYS A 1 92 ? 20.603 30.408 -0.354 1.00 61.16 92 CYS A N 1
ATOM 751 C CA . CYS A 1 92 ? 20.579 30.620 1.101 1.00 61.16 92 CYS A CA 1
ATOM 752 C C . CYS A 1 92 ? 21.878 31.216 1.679 1.00 61.16 92 CYS A C 1
ATOM 754 O O . CYS A 1 92 ? 21.989 31.347 2.898 1.00 61.16 92 CYS A O 1
ATOM 756 N N . LEU A 1 93 ? 22.871 31.534 0.841 1.00 55.22 93 LEU A N 1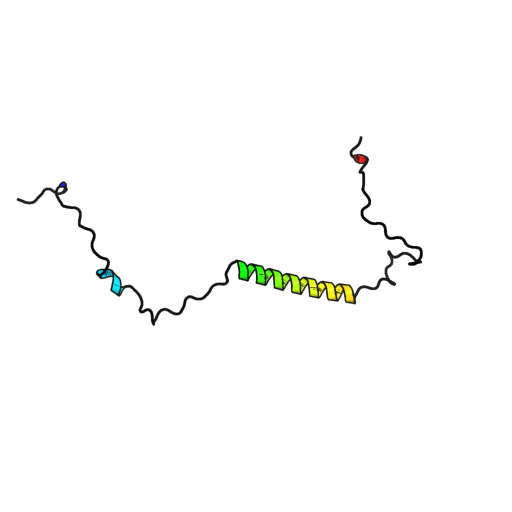
ATOM 757 C CA . LEU A 1 93 ? 24.184 32.043 1.265 1.00 55.22 93 LEU A CA 1
ATOM 758 C C . LEU A 1 93 ? 24.416 33.536 0.962 1.00 55.22 93 LEU A C 1
ATOM 760 O O . LEU A 1 93 ? 25.535 34.009 1.155 1.00 55.22 93 LEU A O 1
ATOM 764 N N . TRP A 1 94 ? 23.378 34.272 0.550 1.00 53.41 94 TRP A N 1
ATOM 765 C CA . TRP A 1 94 ? 23.388 35.731 0.381 1.00 53.41 94 TRP A CA 1
ATOM 766 C C . TRP A 1 94 ? 22.111 36.368 0.920 1.00 53.41 94 TRP A C 1
ATOM 768 O O . TRP A 1 94 ? 21.025 35.805 0.663 1.00 53.41 94 TRP A O 1
#

pLDDT: mean 83.96, std 11.79, range [40.12, 97.88]

Organism: Amblyomma americanum (NCBI:txid6943)

Secondary structure (DSSP, 8-state):
-PPPGGGSPPPPPPPGGGGGGGSPPTTTSPPP--PPPHHHHHHHHHHHHHHHHHHHHHHHHHH--STT-TTS-S-GGGPPP--------GGG--

Nearest PDB structures (foldseek):
  7b0y-assembly1_b  TM=5.272E-01  e=8.327E-05  Homo sapiens

Foldseek 3Di:
DDDDPVPPPDDDDDDCPVVPVVDDDPVPDDDDDDDDDPVNVVVVVVVVVVVVVVVVVVVVVVPDDQVPDPPDDPDPVPDDDDDDDPPPPCVVVD

Mean predicted aligned error: 14.65 Å

Sequence (94 aa):
MDKLPHEKTQGTYTGVSHYLNLFEDPKDTPPPTRVETREERIERKRREKAEQVAYKLEQDIALWDPYNNTSGTMDPFKTLFVARIVSVDLSCLW